Protein AF-J9F7P8-F1 (afdb_monomer_lite)

InterPro domains:
  IPR014807 Cytochrome c oxidase assembly factor 1 [PF08695] (29-75)

Structure (mmCIF, N/CA/C/O backbone):
data_AF-J9F7P8-F1
#
_entry.id   AF-J9F7P8-F1
#
loop_
_atom_site.group_PDB
_atom_site.id
_atom_site.type_symbol
_atom_site.label_atom_id
_atom_site.label_alt_id
_atom_site.label_comp_id
_atom_site.label_asym_id
_atom_site.label_entity_id
_atom_site.label_seq_id
_atom_site.pdbx_PDB_ins_code
_atom_site.Cartn_x
_atom_site.Cartn_y
_atom_site.Cartn_z
_atom_site.occupancy
_atom_site.B_iso_or_equiv
_atom_site.auth_seq_id
_atom_site.auth_comp_id
_atom_site.auth_asym_id
_atom_site.auth_atom_id
_atom_site.pdbx_PDB_model_num
ATOM 1 N N . MET A 1 1 ? 9.421 9.216 -9.821 1.00 53.19 1 MET A N 1
ATOM 2 C CA . MET A 1 1 ? 9.184 8.943 -11.260 1.00 53.19 1 MET A CA 1
ATOM 3 C C . MET A 1 1 ? 10.430 8.443 -11.980 1.00 53.19 1 MET A C 1
ATOM 5 O O . MET A 1 1 ? 10.270 7.676 -12.916 1.00 53.19 1 MET A O 1
ATOM 9 N N . GLU A 1 2 ? 11.646 8.818 -11.564 1.00 70.12 2 GLU A N 1
ATOM 10 C CA . GLU A 1 2 ? 12.873 8.320 -12.214 1.00 70.12 2 GLU A CA 1
ATOM 11 C C . GLU A 1 2 ? 13.154 6.828 -11.963 1.00 70.12 2 GLU A C 1
ATOM 13 O O . GLU A 1 2 ? 13.722 6.188 -12.847 1.00 70.12 2 GLU A O 1
ATOM 18 N N . PHE A 1 3 ? 12.699 6.290 -10.822 1.00 75.81 3 PHE A N 1
ATOM 19 C CA . PHE A 1 3 ? 12.881 4.887 -10.421 1.00 75.81 3 PHE A CA 1
ATOM 20 C C . PHE A 1 3 ? 12.034 3.905 -11.244 1.00 75.81 3 PHE A C 1
ATOM 22 O O . PHE A 1 3 ? 12.586 3.063 -11.930 1.00 75.81 3 PHE A O 1
ATOM 29 N N . LEU A 1 4 ? 10.705 4.064 -11.255 1.00 81.12 4 LEU A N 1
ATOM 30 C CA . LEU A 1 4 ? 9.805 3.148 -11.973 1.00 81.12 4 LEU A CA 1
ATOM 31 C C . LEU A 1 4 ? 9.838 3.329 -13.502 1.00 81.12 4 LEU A C 1
ATOM 33 O O . LEU A 1 4 ? 9.643 2.376 -14.246 1.00 81.12 4 LEU A O 1
ATOM 37 N N . GLY A 1 5 ? 10.075 4.548 -14.002 1.00 83.81 5 GLY A N 1
ATOM 38 C CA . GLY A 1 5 ? 9.866 4.872 -15.420 1.00 83.81 5 GLY A CA 1
ATOM 39 C C . GLY A 1 5 ? 8.381 5.012 -15.792 1.00 83.81 5 GLY A C 1
ATOM 40 O O . GLY A 1 5 ? 7.489 4.668 -15.020 1.00 83.81 5 GLY A O 1
ATOM 41 N N . LEU A 1 6 ? 8.104 5.578 -16.968 1.00 82.94 6 LEU A N 1
ATOM 42 C CA . LEU A 1 6 ? 6.750 5.737 -17.514 1.00 82.94 6 LEU A CA 1
ATOM 43 C C . LEU A 1 6 ? 6.614 4.885 -18.786 1.00 82.94 6 LEU A C 1
ATOM 45 O O . LEU A 1 6 ? 7.601 4.752 -19.499 1.00 82.94 6 LEU A O 1
ATOM 49 N N . PRO A 1 7 ? 5.414 4.389 -19.134 1.00 85.44 7 PRO A N 1
ATOM 50 C CA . PRO A 1 7 ? 4.148 4.548 -18.420 1.00 85.44 7 PRO A CA 1
ATOM 51 C C . PRO A 1 7 ? 4.063 3.664 -17.170 1.00 85.44 7 PRO A C 1
ATOM 53 O O . PRO A 1 7 ? 4.686 2.611 -17.105 1.00 85.44 7 PRO A O 1
ATOM 56 N N . LEU A 1 8 ? 3.256 4.090 -16.196 1.00 85.81 8 LEU A N 1
ATOM 57 C CA . LEU A 1 8 ? 2.941 3.274 -15.024 1.00 85.81 8 LEU A CA 1
ATOM 58 C C . LEU A 1 8 ? 1.717 2.409 -15.306 1.00 85.81 8 LEU A C 1
ATOM 60 O O . LEU A 1 8 ? 0.699 2.898 -15.798 1.00 85.81 8 LEU A O 1
ATOM 64 N N . THR A 1 9 ? 1.813 1.142 -14.935 1.00 88.81 9 THR A N 1
ATOM 65 C CA . THR A 1 9 ? 0.726 0.169 -14.956 1.00 88.81 9 THR A CA 1
ATOM 66 C C . THR A 1 9 ? 0.438 -0.274 -13.530 1.00 88.81 9 THR A C 1
ATOM 68 O O . THR A 1 9 ? 1.357 -0.548 -12.761 1.00 88.81 9 THR A O 1
ATOM 71 N N . VAL A 1 10 ? -0.844 -0.343 -13.181 1.00 90.31 10 VAL A N 1
ATOM 72 C CA . VAL A 1 10 ? -1.312 -0.836 -11.883 1.00 90.31 10 VAL A CA 1
ATOM 73 C C . VAL A 1 10 ? -1.849 -2.248 -12.078 1.00 90.31 10 VAL A C 1
ATOM 75 O O . VAL A 1 10 ? -2.661 -2.480 -12.975 1.00 90.31 10 VAL A O 1
ATOM 78 N N . GLY A 1 11 ? -1.354 -3.186 -11.276 1.00 85.44 11 GLY A N 1
ATOM 79 C CA . GLY A 1 11 ? -1.791 -4.577 -11.288 1.00 85.44 11 GLY A CA 1
ATOM 80 C C . GLY A 1 11 ? -3.099 -4.795 -10.531 1.00 85.44 11 GLY A C 1
ATOM 81 O O . GLY A 1 11 ? -3.676 -3.879 -9.943 1.00 85.44 11 GLY A O 1
ATOM 82 N N . GLU A 1 12 ? -3.571 -6.038 -10.547 1.00 85.12 12 GLU A N 1
ATOM 83 C CA . GLU A 1 12 ? -4.769 -6.427 -9.808 1.00 85.12 12 GLU A CA 1
ATOM 84 C C . GLU A 1 12 ? -4.503 -6.414 -8.298 1.00 85.12 12 GLU A C 1
ATOM 86 O O . GLU A 1 12 ? -3.477 -6.898 -7.819 1.00 85.12 12 GLU A O 1
ATOM 91 N N . VAL A 1 13 ? -5.441 -5.838 -7.550 1.00 85.25 13 VAL A N 1
ATOM 92 C CA . VAL A 1 13 ? -5.372 -5.745 -6.093 1.00 85.25 13 VAL A CA 1
ATOM 93 C C . VAL A 1 13 ? -6.132 -6.921 -5.496 1.00 85.25 13 VAL A C 1
ATOM 95 O O . VAL A 1 13 ? -7.330 -7.075 -5.741 1.00 85.25 13 VAL A O 1
ATOM 98 N N . ASP A 1 14 ? -5.462 -7.728 -4.675 1.00 79.75 14 ASP A N 1
ATOM 99 C CA . ASP A 1 14 ? -6.125 -8.806 -3.944 1.00 79.75 14 ASP A CA 1
ATOM 100 C C . ASP A 1 14 ? -6.900 -8.232 -2.756 1.00 79.75 14 ASP A C 1
ATOM 102 O O . ASP A 1 14 ? -6.365 -8.072 -1.664 1.00 79.75 14 ASP A O 1
ATOM 106 N N . LEU A 1 15 ? -8.181 -7.924 -2.965 1.00 79.12 15 LEU A N 1
ATOM 107 C CA . LEU A 1 15 ? -9.083 -7.443 -1.913 1.00 79.12 15 LEU A CA 1
ATOM 108 C C . LEU A 1 15 ? -9.512 -8.548 -0.933 1.00 79.12 15 LEU A C 1
ATOM 110 O O . LEU A 1 15 ? -10.090 -8.253 0.116 1.00 79.12 15 LEU A O 1
ATOM 114 N N . VAL A 1 16 ? -9.251 -9.816 -1.257 1.00 78.38 16 VAL A N 1
ATOM 115 C CA . VAL A 1 16 ? -9.664 -10.974 -0.457 1.00 78.38 16 VAL A CA 1
ATOM 116 C C . VAL A 1 16 ? -8.607 -11.331 0.595 1.00 78.38 16 VAL A C 1
ATOM 118 O O . VAL A 1 16 ? -8.920 -12.085 1.520 1.00 78.38 16 VAL A O 1
ATOM 121 N N . ASP A 1 17 ? -7.405 -10.741 0.537 1.00 73.56 17 ASP A N 1
ATOM 122 C CA . ASP A 1 17 ? -6.365 -10.887 1.562 1.00 73.56 17 ASP A CA 1
ATOM 123 C C . ASP A 1 17 ? -6.805 -10.291 2.913 1.00 73.56 17 ASP A C 1
ATOM 125 O O . ASP A 1 17 ? -6.515 -9.153 3.280 1.00 73.56 17 ASP A O 1
ATOM 129 N N . ARG A 1 18 ? -7.496 -11.111 3.707 1.00 69.81 18 ARG A N 1
ATOM 130 C CA . ARG A 1 18 ? -7.934 -10.772 5.067 1.00 69.81 18 ARG A CA 1
ATOM 131 C C . ARG A 1 18 ? -6.799 -10.736 6.084 1.00 69.81 18 ARG A C 1
ATOM 133 O O . ARG A 1 18 ? -7.049 -10.350 7.217 1.00 69.81 18 ARG A O 1
ATOM 140 N N . LYS A 1 19 ? -5.588 -11.175 5.729 1.00 72.19 19 LYS A N 1
ATOM 141 C CA . LYS A 1 19 ? -4.436 -11.137 6.634 1.00 72.19 19 LYS A CA 1
ATOM 142 C C . LYS A 1 19 ? -3.798 -9.748 6.643 1.00 72.19 19 LYS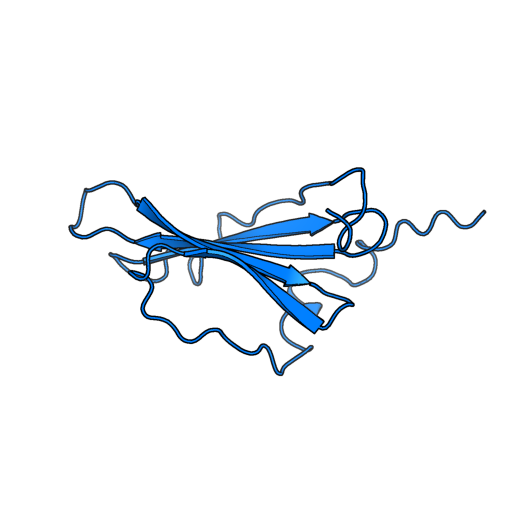 A C 1
ATOM 144 O O . LYS A 1 19 ? -3.267 -9.348 7.675 1.00 72.19 19 LYS A O 1
ATOM 149 N N . ARG A 1 20 ? -3.838 -9.038 5.510 1.00 70.88 20 ARG A N 1
ATOM 150 C CA . ARG A 1 20 ? -3.202 -7.720 5.344 1.00 70.88 20 ARG A CA 1
ATOM 151 C C . ARG A 1 20 ? -4.202 -6.579 5.153 1.00 70.88 20 ARG A C 1
ATOM 153 O O . ARG A 1 20 ? -4.112 -5.584 5.866 1.00 70.88 20 ARG A O 1
ATOM 160 N N . ASN A 1 21 ? -5.226 -6.746 4.311 1.00 75.94 21 ASN A N 1
ATOM 161 C CA . ASN A 1 21 ? -6.188 -5.667 4.028 1.00 75.94 21 ASN A CA 1
ATOM 162 C C . ASN A 1 21 ? -6.998 -5.246 5.257 1.00 75.94 21 ASN A C 1
ATOM 164 O O . ASN A 1 21 ? -7.452 -4.109 5.345 1.00 75.94 21 ASN A O 1
ATOM 168 N N . TYR A 1 22 ? -7.178 -6.150 6.217 1.00 74.94 22 TYR A N 1
ATOM 169 C CA . TYR A 1 22 ? -7.798 -5.860 7.503 1.00 74.94 22 TYR A CA 1
ATOM 170 C C . TYR A 1 22 ? -6.973 -6.530 8.598 1.00 74.94 22 TYR A C 1
ATOM 172 O O . TYR A 1 22 ? -7.286 -7.638 9.029 1.00 74.94 22 TYR A O 1
ATOM 180 N N . ILE A 1 23 ? -5.868 -5.881 8.977 1.00 77.19 23 ILE A N 1
ATOM 181 C CA . ILE A 1 23 ? -4.934 -6.408 9.981 1.00 77.19 23 ILE A CA 1
ATOM 182 C C . ILE A 1 23 ? -5.659 -6.558 11.318 1.00 77.19 23 ILE A C 1
ATOM 184 O O . ILE A 1 23 ? -5.590 -7.608 11.956 1.00 77.19 23 ILE A O 1
ATOM 188 N N . ASP A 1 24 ? -6.370 -5.509 11.730 1.00 78.19 24 ASP A N 1
ATOM 189 C CA . ASP A 1 24 ? -7.178 -5.502 12.939 1.00 78.19 24 ASP A CA 1
ATOM 190 C C . ASP A 1 24 ? -8.341 -4.503 12.824 1.00 78.19 24 ASP A C 1
ATOM 192 O O . ASP A 1 24 ? -8.620 -3.925 11.771 1.00 78.19 24 ASP A O 1
ATOM 196 N N . GLU A 1 25 ? -9.056 -4.305 13.929 1.00 81.88 25 GLU A N 1
ATOM 197 C CA . GLU A 1 25 ? -10.192 -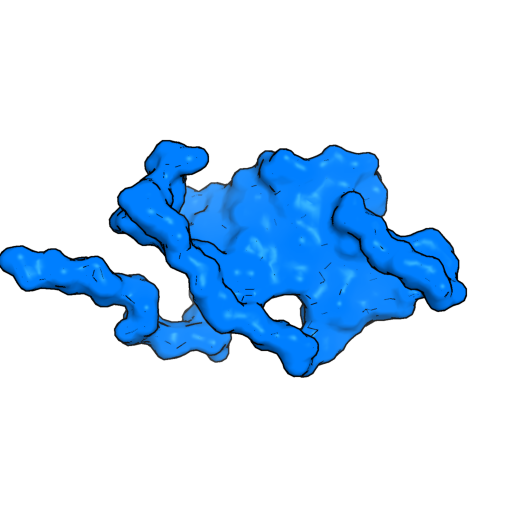3.396 13.972 1.00 81.88 25 GLU A CA 1
ATOM 198 C C . GLU A 1 25 ? -9.834 -1.917 13.778 1.00 81.88 25 GLU A C 1
ATOM 200 O O . GLU A 1 25 ? -10.742 -1.121 13.576 1.00 81.88 25 GLU A O 1
ATOM 205 N N . ARG A 1 26 ? -8.562 -1.522 13.823 1.00 86.62 26 ARG A N 1
ATOM 206 C CA . ARG A 1 26 ? -8.094 -0.135 13.689 1.00 86.62 26 ARG A CA 1
ATOM 207 C C . ARG A 1 26 ? -7.091 0.071 12.567 1.00 86.62 26 ARG A C 1
ATOM 209 O O . ARG A 1 26 ? -6.878 1.220 12.208 1.00 86.62 26 ARG A O 1
ATOM 216 N N . LYS A 1 27 ? -6.503 -0.985 12.009 1.00 88.88 27 LYS A N 1
ATOM 217 C CA . LYS A 1 27 ? -5.409 -0.942 11.038 1.00 88.88 27 LYS A CA 1
ATOM 218 C C . LYS A 1 27 ? -5.733 -1.747 9.784 1.00 88.88 27 LYS A C 1
ATOM 220 O O . LYS A 1 27 ? -6.211 -2.880 9.838 1.00 88.88 27 LYS A O 1
ATOM 225 N N . SER A 1 28 ? -5.405 -1.162 8.642 1.00 90.00 28 SER A N 1
ATOM 226 C CA . SER A 1 28 ? -5.555 -1.751 7.315 1.00 90.00 28 SER A CA 1
ATOM 227 C C . SER A 1 28 ? -4.279 -1.518 6.510 1.00 90.00 28 SER A C 1
ATOM 229 O O . SER A 1 28 ? -3.703 -0.431 6.565 1.00 90.00 28 SER A O 1
ATOM 231 N N . GLU A 1 29 ? -3.832 -2.532 5.771 1.00 91.50 29 GLU A N 1
ATOM 232 C CA . GLU A 1 29 ? -2.726 -2.426 4.820 1.00 91.50 29 GLU A CA 1
ATOM 233 C C . GLU A 1 29 ? -3.165 -2.966 3.459 1.00 91.50 29 GLU A C 1
ATOM 235 O O . GLU A 1 29 ? -3.400 -4.161 3.301 1.00 91.50 29 GLU A O 1
ATOM 240 N N . LEU A 1 30 ? -3.248 -2.086 2.464 1.00 91.44 30 LEU A N 1
ATOM 241 C CA . LEU A 1 30 ? -3.566 -2.438 1.088 1.00 91.44 30 LEU A CA 1
ATOM 242 C C . LEU A 1 30 ? -2.287 -2.469 0.250 1.00 91.44 30 LEU A C 1
ATOM 244 O O . LEU A 1 30 ? -1.547 -1.487 0.198 1.00 91.44 30 LEU A O 1
ATOM 248 N N . ARG A 1 31 ? -2.046 -3.582 -0.443 1.00 89.50 31 ARG A N 1
ATOM 249 C CA . ARG A 1 31 ? -0.886 -3.763 -1.326 1.00 89.50 31 ARG A CA 1
ATOM 250 C C . ARG A 1 31 ? -1.324 -3.671 -2.781 1.00 89.50 31 ARG A C 1
ATOM 252 O O . ARG A 1 31 ? -2.153 -4.455 -3.231 1.00 89.50 31 ARG A O 1
ATOM 259 N N . ILE A 1 32 ? -0.762 -2.715 -3.509 1.00 91.06 32 ILE A N 1
ATOM 260 C CA . ILE A 1 32 ? -1.116 -2.416 -4.895 1.00 91.06 32 ILE A CA 1
ATOM 261 C C . ILE A 1 32 ? 0.115 -2.677 -5.766 1.00 91.06 32 ILE A C 1
ATOM 263 O O . ILE A 1 32 ? 1.086 -1.923 -5.669 1.00 91.06 32 ILE A O 1
ATOM 267 N N . PRO A 1 33 ? 0.106 -3.716 -6.618 1.00 90.81 33 PRO A N 1
ATOM 268 C CA . PRO A 1 33 ? 1.198 -3.941 -7.552 1.00 90.81 33 PRO A CA 1
ATOM 269 C C . PRO A 1 33 ? 1.303 -2.782 -8.541 1.00 90.81 33 PRO A C 1
ATOM 271 O O . PRO A 1 33 ? 0.303 -2.364 -9.132 1.00 90.81 33 PRO A O 1
ATOM 274 N N . ILE A 1 34 ? 2.511 -2.267 -8.734 1.00 89.94 34 ILE A N 1
ATOM 275 C CA . ILE A 1 34 ? 2.800 -1.196 -9.683 1.00 89.94 34 ILE A CA 1
ATOM 276 C C . ILE A 1 34 ? 4.027 -1.564 -10.507 1.00 89.94 34 ILE A C 1
ATOM 278 O O . ILE A 1 34 ? 4.980 -2.149 -10.007 1.00 89.94 34 ILE A O 1
ATOM 282 N N . CYS A 1 35 ? 3.998 -1.238 -11.792 1.00 89.50 35 CYS A N 1
ATOM 283 C CA . CYS A 1 35 ? 5.085 -1.525 -12.714 1.00 89.50 35 CYS A CA 1
ATOM 284 C C . CYS A 1 35 ? 5.278 -0.343 -13.660 1.00 89.50 35 CYS A C 1
ATOM 286 O O . CYS A 1 35 ? 4.300 0.180 -14.201 1.00 89.50 35 CYS A O 1
ATOM 288 N N . GLY A 1 36 ? 6.518 0.091 -13.847 1.00 88.31 36 GLY A N 1
ATOM 289 C CA . GLY A 1 36 ? 6.907 0.999 -14.918 1.00 88.31 36 GLY A CA 1
ATOM 290 C C . GLY A 1 36 ? 7.928 0.346 -15.850 1.00 88.31 36 GLY A C 1
ATOM 291 O O . GLY A 1 36 ? 8.246 -0.831 -15.729 1.00 88.31 36 GLY A O 1
ATOM 292 N N . GLU A 1 37 ? 8.432 1.106 -16.820 1.00 88.69 37 GLU A N 1
ATOM 293 C CA . GLU A 1 37 ? 9.398 0.598 -17.808 1.00 88.69 37 GLU A CA 1
ATOM 294 C C . GLU A 1 37 ? 10.736 0.151 -17.188 1.00 88.69 37 GLU A C 1
ATOM 296 O O . GLU A 1 37 ? 11.411 -0.713 -17.744 1.00 88.69 37 GLU A O 1
ATOM 301 N N . ARG A 1 38 ? 11.142 0.767 -16.072 1.00 86.06 38 ARG A N 1
ATOM 302 C CA . ARG A 1 38 ? 12.470 0.585 -15.468 1.00 86.06 38 ARG A CA 1
ATOM 303 C C . ARG A 1 38 ? 12.467 -0.329 -14.255 1.00 86.06 38 ARG A C 1
ATOM 305 O O . ARG A 1 38 ? 13.454 -1.016 -14.051 1.00 86.06 38 ARG A O 1
ATOM 312 N N . ASP A 1 39 ? 11.407 -0.290 -13.455 1.00 87.44 39 ASP A N 1
ATOM 313 C CA . ASP A 1 39 ? 11.278 -1.101 -12.245 1.00 87.44 39 ASP A CA 1
ATOM 314 C C . ASP A 1 39 ? 9.792 -1.306 -11.918 1.00 87.44 39 ASP A C 1
ATOM 316 O O . ASP A 1 39 ? 8.909 -0.592 -12.416 1.00 87.44 39 ASP A O 1
ATOM 320 N N . GLY A 1 40 ? 9.518 -2.274 -11.058 1.00 88.75 40 GLY A N 1
ATOM 321 C CA . GLY A 1 40 ? 8.210 -2.549 -10.494 1.00 88.75 40 GLY A CA 1
ATOM 322 C C . GLY A 1 40 ? 8.279 -2.725 -8.986 1.00 88.75 40 GLY A C 1
ATOM 323 O O . GLY A 1 40 ? 9.294 -2.463 -8.345 1.00 88.75 40 GLY A O 1
ATOM 324 N N . GLY A 1 41 ? 7.151 -3.114 -8.414 1.00 91.31 41 GLY A N 1
ATOM 325 C CA . GLY A 1 41 ? 7.070 -3.495 -7.018 1.00 91.31 41 GLY A CA 1
ATOM 326 C C . GLY A 1 41 ? 5.684 -3.271 -6.446 1.00 91.31 41 GLY A C 1
ATOM 327 O O . GLY A 1 41 ? 4.668 -3.384 -7.142 1.00 91.31 41 GLY A O 1
ATOM 328 N N . ILE A 1 42 ? 5.630 -2.965 -5.154 1.00 91.25 42 ILE A N 1
ATOM 329 C CA . ILE A 1 42 ? 4.383 -2.882 -4.399 1.00 91.25 42 ILE A CA 1
ATOM 330 C C . ILE A 1 42 ? 4.250 -1.507 -3.758 1.00 91.25 42 ILE A C 1
ATOM 332 O O . ILE A 1 42 ? 5.047 -1.107 -2.914 1.00 91.25 42 ILE A O 1
ATOM 336 N N . MET A 1 43 ? 3.173 -0.805 -4.100 1.00 92.69 43 MET A N 1
ATOM 337 C CA . MET A 1 43 ? 2.731 0.348 -3.332 1.00 92.69 43 MET A CA 1
ATOM 338 C C . MET A 1 43 ? 1.903 -0.136 -2.141 1.00 92.69 43 MET A C 1
ATOM 340 O O . MET A 1 43 ? 0.831 -0.720 -2.306 1.00 92.69 43 MET A O 1
ATOM 344 N N . VAL A 1 44 ? 2.406 0.107 -0.939 1.00 92.31 44 VAL A N 1
ATOM 345 C CA . VAL A 1 44 ? 1.761 -0.247 0.320 1.00 92.31 44 VAL A CA 1
ATOM 346 C C . VAL A 1 44 ? 1.055 0.982 0.874 1.00 92.31 44 VAL A C 1
ATOM 348 O O . VAL A 1 44 ? 1.686 1.988 1.196 1.00 92.31 44 VAL A O 1
ATOM 351 N N . VAL A 1 45 ? -0.268 0.906 0.987 1.00 92.88 45 VAL A N 1
ATOM 352 C CA . VAL A 1 45 ? -1.114 1.953 1.566 1.00 92.88 45 VAL A CA 1
ATOM 353 C C . VAL A 1 45 ? -1.583 1.485 2.932 1.00 92.88 45 VAL A C 1
ATOM 355 O O . VAL A 1 45 ? -2.336 0.520 3.042 1.00 92.88 45 VAL A O 1
ATOM 358 N N . ARG A 1 46 ? -1.146 2.178 3.979 1.00 93.12 46 ARG A N 1
ATOM 359 C CA . ARG A 1 46 ? -1.475 1.864 5.368 1.00 93.12 46 ARG A CA 1
ATOM 360 C C . ARG A 1 46 ? -2.443 2.900 5.903 1.00 93.12 46 ARG A C 1
ATOM 362 O O . ARG A 1 46 ? -2.215 4.102 5.754 1.00 93.12 46 ARG A O 1
ATOM 369 N N . ALA A 1 47 ? -3.524 2.441 6.513 1.00 92.69 47 ALA A N 1
ATOM 370 C CA . ALA A 1 47 ? -4.581 3.296 7.022 1.00 92.69 47 ALA A CA 1
ATOM 371 C C . ALA A 1 47 ? -4.972 2.897 8.444 1.00 92.69 47 ALA A C 1
ATOM 373 O O . ALA A 1 47 ? -5.016 1.711 8.779 1.00 92.69 47 ALA A O 1
ATOM 374 N N . GLU A 1 48 ? -5.281 3.894 9.267 1.00 92.38 48 GLU A N 1
ATOM 375 C CA . GLU A 1 48 ? -5.726 3.704 10.645 1.00 92.38 48 GLU A CA 1
ATOM 376 C C . GLU A 1 48 ? -7.081 4.367 10.884 1.00 92.38 48 GLU A C 1
ATOM 378 O O . GLU A 1 48 ? -7.469 5.300 10.184 1.00 92.38 48 GLU A O 1
ATOM 383 N N . ARG A 1 49 ? -7.804 3.902 11.898 1.00 90.94 49 ARG A N 1
ATOM 384 C CA . ARG A 1 49 ? -8.967 4.598 12.448 1.00 90.94 49 ARG A CA 1
ATOM 385 C C . ARG A 1 49 ? -8.916 4.596 13.966 1.00 90.94 49 ARG A C 1
ATOM 387 O O . ARG A 1 49 ? -8.530 3.608 14.589 1.00 90.94 49 ARG A O 1
ATOM 394 N N . ASP A 1 50 ? -9.371 5.689 14.558 1.00 85.19 50 ASP A N 1
ATOM 395 C CA . ASP A 1 50 ? -9.318 5.866 16.011 1.00 85.19 50 ASP A CA 1
ATOM 396 C C . ASP A 1 50 ? -10.401 5.048 16.736 1.00 85.19 50 ASP A C 1
ATOM 398 O O . ASP A 1 50 ? -10.185 4.546 17.843 1.00 85.19 50 ASP A O 1
ATOM 402 N N . GLU A 1 51 ? -11.563 4.878 16.097 1.00 85.50 51 GLU A N 1
ATOM 403 C CA . GLU A 1 51 ? -12.746 4.245 16.681 1.00 85.50 51 GLU A CA 1
ATOM 404 C C . GLU A 1 51 ? -13.432 3.275 15.712 1.00 85.50 51 GLU A C 1
ATOM 406 O O . GLU A 1 51 ? -13.494 3.487 14.496 1.00 85.50 51 GLU A O 1
ATOM 411 N N . ASN A 1 52 ? -14.031 2.223 16.273 1.00 79.12 52 ASN A N 1
ATOM 412 C CA . ASN A 1 52 ? -14.836 1.280 15.507 1.00 79.12 52 ASN A CA 1
ATOM 413 C C . ASN A 1 52 ? -16.063 1.973 14.904 1.00 79.12 52 ASN A C 1
ATOM 415 O O . ASN A 1 52 ? -16.844 2.610 15.605 1.00 79.12 52 ASN A O 1
ATOM 419 N N . GLY A 1 53 ? -16.245 1.806 13.592 1.00 79.00 53 GLY A N 1
ATOM 420 C CA . GLY A 1 53 ? -17.345 2.418 12.841 1.00 79.00 53 GLY A CA 1
ATOM 421 C C . GLY A 1 53 ? -17.020 3.788 12.242 1.00 79.00 53 GLY A C 1
ATOM 422 O O . GLY A 1 53 ? -17.871 4.346 11.555 1.00 79.00 53 GLY A O 1
ATOM 423 N N . LYS A 1 54 ? -15.809 4.314 12.461 1.00 87.31 54 LYS A N 1
ATOM 424 C CA . LYS A 1 54 ? -15.261 5.428 11.679 1.00 87.31 54 LYS A CA 1
ATOM 425 C C . LYS A 1 54 ? -14.574 4.918 10.415 1.00 87.31 54 LYS A C 1
ATOM 427 O O . LYS A 1 54 ? -14.187 3.744 10.335 1.00 87.31 54 LYS A O 1
ATOM 432 N N . ASP A 1 55 ? -14.440 5.822 9.452 1.00 89.31 55 ASP A N 1
ATOM 433 C CA . ASP A 1 55 ? -13.691 5.579 8.226 1.00 89.31 55 ASP A CA 1
ATOM 434 C C . ASP A 1 55 ? -12.195 5.472 8.532 1.00 89.31 55 ASP A C 1
ATOM 436 O O . ASP A 1 55 ? -11.692 6.065 9.488 1.00 89.31 55 ASP A O 1
ATOM 440 N N . PHE A 1 56 ? -11.493 4.684 7.722 1.00 90.50 56 PHE A N 1
ATOM 441 C CA . PHE A 1 56 ? -10.039 4.615 7.762 1.00 90.50 56 PHE A CA 1
ATOM 442 C C . PHE A 1 56 ? -9.438 5.873 7.136 1.00 90.50 56 PHE A C 1
ATOM 444 O O . PHE A 1 56 ? -9.830 6.283 6.044 1.00 90.50 56 PHE A O 1
ATOM 451 N N . GLU A 1 57 ? -8.448 6.447 7.807 1.00 92.38 57 GLU A N 1
ATOM 452 C CA . GLU A 1 57 ? -7.628 7.537 7.298 1.00 92.38 57 GLU A CA 1
ATOM 453 C C . GLU A 1 57 ? -6.262 6.996 6.887 1.00 92.38 57 GLU A C 1
ATOM 455 O O . GLU A 1 57 ? -5.629 6.238 7.625 1.00 92.38 57 GLU A O 1
ATOM 460 N N . THR A 1 58 ? -5.774 7.405 5.717 1.00 93.75 58 THR A N 1
ATOM 461 C CA . THR A 1 58 ? -4.424 7.048 5.278 1.00 93.75 58 THR A CA 1
ATOM 462 C C . THR A 1 58 ? -3.395 7.568 6.279 1.00 93.75 58 THR A C 1
ATOM 464 O O . THR A 1 58 ? -3.324 8.766 6.552 1.00 93.75 58 THR A O 1
ATOM 467 N N . ALA A 1 59 ? -2.580 6.658 6.804 1.00 93.38 59 ALA A N 1
ATOM 468 C CA . ALA A 1 59 ? -1.510 6.948 7.744 1.00 93.38 59 ALA A CA 1
ATOM 469 C C . ALA A 1 59 ? -0.144 6.997 7.054 1.00 93.38 59 ALA A C 1
ATOM 471 O O . ALA A 1 59 ? 0.650 7.897 7.320 1.00 93.38 59 ALA A O 1
ATOM 472 N N . GLN A 1 60 ? 0.106 6.069 6.128 1.00 93.88 60 GLN A N 1
ATOM 473 C CA . GLN A 1 60 ? 1.388 5.960 5.442 1.00 93.88 60 GLN A CA 1
ATOM 474 C C . GLN A 1 60 ? 1.216 5.390 4.030 1.00 93.88 60 GLN A C 1
ATOM 476 O O . GLN A 1 60 ? 0.363 4.535 3.797 1.00 93.88 60 GLN A O 1
ATOM 481 N N . ILE A 1 61 ? 2.032 5.858 3.087 1.00 93.12 61 ILE A N 1
ATOM 482 C CA . ILE A 1 61 ? 2.170 5.278 1.750 1.00 93.12 61 ILE A CA 1
ATOM 483 C C . ILE A 1 61 ? 3.654 5.038 1.493 1.00 93.12 61 ILE A C 1
ATOM 485 O O . ILE A 1 61 ? 4.458 5.971 1.548 1.00 93.12 61 ILE A O 1
ATOM 489 N N . GLU A 1 62 ? 3.995 3.799 1.175 1.00 92.75 62 GLU A N 1
ATOM 490 C CA . GLU A 1 62 ? 5.349 3.346 0.871 1.00 92.75 62 GLU A CA 1
ATOM 491 C C . GLU A 1 62 ? 5.363 2.647 -0.489 1.00 92.75 62 GLU A C 1
ATOM 493 O O . GLU A 1 62 ? 4.376 2.037 -0.898 1.00 92.75 62 GLU A O 1
ATOM 498 N N . LEU A 1 63 ? 6.474 2.755 -1.204 1.00 90.88 63 LEU A N 1
ATOM 499 C CA . LEU A 1 63 ? 6.739 2.027 -2.433 1.00 90.88 63 LEU A CA 1
ATOM 500 C C . LEU A 1 63 ? 7.928 1.099 -2.197 1.00 90.88 63 LEU A C 1
ATOM 502 O O . LEU A 1 63 ? 9.050 1.577 -2.048 1.00 90.88 63 LEU A O 1
ATOM 506 N N . GLU A 1 64 ? 7.657 -0.202 -2.163 1.00 91.19 64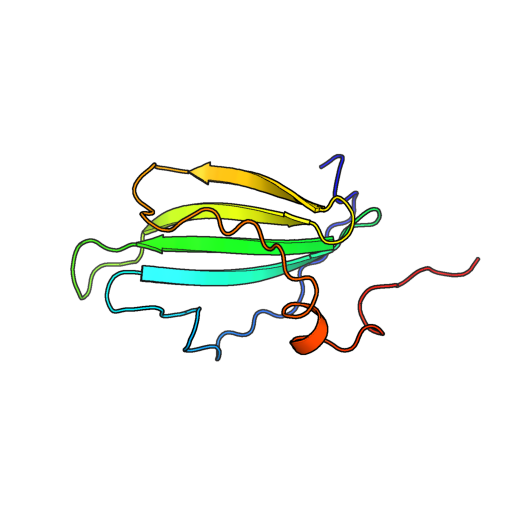 GLU A N 1
ATOM 507 C CA . GLU A 1 64 ? 8.651 -1.277 -2.151 1.00 91.19 64 GLU A CA 1
ATOM 508 C C . GLU A 1 64 ? 9.074 -1.526 -3.607 1.00 91.19 64 GLU A C 1
ATOM 510 O O . GLU A 1 64 ? 8.218 -1.889 -4.416 1.00 91.19 64 GLU A O 1
ATOM 515 N N . LEU A 1 65 ? 10.342 -1.285 -3.961 1.00 87.69 65 LEU A N 1
ATOM 516 C CA . LEU A 1 65 ? 10.876 -1.524 -5.311 1.00 87.69 65 LEU A CA 1
ATOM 517 C C . LEU A 1 65 ? 11.509 -2.917 -5.420 1.00 87.69 65 LEU A C 1
ATOM 519 O O . LEU A 1 65 ? 12.242 -3.336 -4.523 1.00 87.69 65 LEU A O 1
ATOM 523 N N . ASP A 1 66 ? 11.263 -3.612 -6.531 1.00 85.12 66 ASP A N 1
ATOM 524 C CA . ASP A 1 66 ? 11.732 -4.984 -6.736 1.00 85.12 66 ASP A CA 1
ATOM 525 C C . ASP A 1 66 ? 13.238 -5.048 -7.051 1.00 85.12 66 ASP A C 1
ATOM 527 O O . ASP A 1 66 ? 13.947 -5.881 -6.478 1.00 85.12 66 ASP A O 1
ATOM 531 N N . GLU A 1 67 ? 13.743 -4.194 -7.952 1.00 79.12 67 GLU A N 1
ATOM 532 C CA . GLU A 1 67 ? 15.149 -4.241 -8.385 1.00 79.12 67 GLU A CA 1
ATOM 533 C C . GLU A 1 67 ? 16.068 -3.328 -7.577 1.00 79.12 67 GLU A C 1
ATOM 535 O O . GLU A 1 67 ? 17.193 -3.718 -7.249 1.00 79.12 67 GLU A O 1
ATOM 540 N N . ALA A 1 68 ? 15.612 -2.119 -7.239 1.00 75.44 68 ALA A N 1
ATOM 541 C CA . ALA A 1 68 ? 16.430 -1.175 -6.479 1.00 75.44 68 ALA A CA 1
ATOM 542 C C . ALA A 1 68 ? 16.728 -1.664 -5.048 1.00 75.44 68 ALA A C 1
ATOM 544 O O . ALA A 1 68 ? 17.722 -1.246 -4.459 1.00 75.44 68 ALA A O 1
ATOM 545 N N . GLY A 1 69 ? 15.878 -2.538 -4.489 1.00 72.62 69 GLY A N 1
ATOM 546 C CA . GLY A 1 69 ? 15.976 -2.995 -3.098 1.00 72.62 69 GLY A CA 1
ATOM 547 C C . GLY A 1 69 ? 15.738 -1.886 -2.064 1.00 72.62 69 GLY A C 1
ATOM 548 O O . GLY A 1 69 ? 15.976 -2.093 -0.876 1.00 72.62 69 GLY A O 1
ATOM 549 N N . ASP A 1 70 ? 15.277 -0.721 -2.520 1.00 77.88 70 ASP A N 1
ATOM 550 C CA . ASP A 1 70 ? 14.988 0.454 -1.713 1.00 77.88 70 ASP A CA 1
ATOM 551 C C . ASP A 1 70 ? 13.479 0.592 -1.495 1.00 77.88 70 ASP A C 1
ATOM 553 O O . ASP A 1 70 ? 12.672 0.377 -2.405 1.00 77.88 70 ASP A O 1
ATOM 557 N N . ASN A 1 71 ? 13.104 1.058 -0.305 1.00 84.62 71 ASN A N 1
ATOM 558 C CA . ASN A 1 71 ? 11.741 1.482 -0.021 1.00 84.62 71 ASN A CA 1
ATOM 559 C C . ASN A 1 71 ? 11.651 3.007 -0.009 1.00 84.62 71 ASN A C 1
ATOM 561 O O . ASN A 1 71 ? 12.416 3.692 0.675 1.00 84.62 71 ASN A O 1
ATOM 565 N N . ILE A 1 72 ? 10.671 3.549 -0.727 1.00 88.00 72 ILE A N 1
ATOM 566 C CA . ILE A 1 72 ? 10.435 4.989 -0.804 1.00 88.00 72 ILE A CA 1
ATOM 567 C C . ILE A 1 72 ? 9.166 5.328 -0.027 1.00 88.00 72 ILE A C 1
ATOM 569 O O . ILE A 1 72 ? 8.068 4.928 -0.407 1.00 88.00 72 ILE A O 1
ATOM 573 N N . VAL A 1 73 ? 9.296 6.136 1.025 1.00 90.50 73 VAL A N 1
ATOM 574 C CA . VAL A 1 73 ? 8.138 6.704 1.726 1.00 90.50 73 VAL A CA 1
ATOM 575 C C . VAL A 1 73 ? 7.604 7.889 0.923 1.00 90.50 73 VAL A C 1
ATOM 577 O O . VAL A 1 73 ? 8.295 8.888 0.727 1.00 90.50 73 VAL A O 1
ATOM 580 N N . ILE A 1 74 ? 6.366 7.772 0.446 1.00 91.00 74 ILE A N 1
ATOM 581 C CA . ILE A 1 74 ? 5.675 8.805 -0.340 1.00 91.00 74 ILE A CA 1
ATOM 582 C C . ILE A 1 74 ? 4.897 9.741 0.587 1.00 91.00 74 ILE A C 1
ATOM 584 O O . ILE A 1 74 ? 4.851 10.951 0.369 1.00 91.00 74 ILE A O 1
ATOM 588 N N . TYR A 1 75 ? 4.272 9.176 1.618 1.00 91.75 75 TYR A N 1
ATOM 589 C CA . TYR A 1 75 ? 3.468 9.905 2.589 1.00 91.75 75 TYR A CA 1
ATOM 590 C C . TYR A 1 75 ? 3.588 9.249 3.959 1.00 91.75 75 TYR A C 1
ATOM 592 O O . TYR A 1 75 ? 3.536 8.025 4.057 1.00 91.75 75 TYR A O 1
ATOM 600 N N . ASP A 1 76 ? 3.699 10.058 5.008 1.00 92.50 76 ASP A N 1
ATOM 601 C CA . ASP A 1 76 ? 3.679 9.592 6.391 1.00 92.50 76 ASP A CA 1
ATOM 602 C C . ASP A 1 76 ? 3.145 10.702 7.303 1.00 92.50 76 ASP A C 1
ATOM 604 O O . ASP A 1 76 ? 3.654 11.826 7.288 1.00 92.50 76 ASP A O 1
ATOM 608 N N . ASN A 1 77 ? 2.105 10.402 8.080 1.00 89.94 77 ASN A N 1
ATOM 609 C CA . ASN A 1 77 ? 1.563 11.314 9.088 1.00 89.94 77 ASN A CA 1
ATOM 610 C C . ASN A 1 77 ? 2.035 11.002 10.519 1.00 89.94 77 ASN A C 1
ATOM 612 O O . ASN A 1 77 ? 1.591 11.654 11.464 1.00 89.94 77 ASN A O 1
ATOM 616 N N . GLY A 1 78 ? 2.912 10.010 10.685 1.00 87.69 78 GLY A N 1
ATOM 617 C CA . GLY A 1 78 ? 3.492 9.587 11.955 1.00 87.69 78 GLY A CA 1
ATOM 618 C C . GLY A 1 78 ? 2.567 8.757 12.848 1.00 87.69 78 GLY A C 1
ATOM 619 O O . GLY A 1 78 ? 2.986 8.376 13.940 1.00 87.69 78 GLY A O 1
ATOM 620 N N . LYS A 1 79 ? 1.324 8.472 12.430 1.00 86.44 79 LYS A N 1
ATOM 621 C CA . LYS A 1 79 ? 0.386 7.657 13.222 1.00 86.44 79 LYS A CA 1
ATOM 622 C C . LYS A 1 79 ? 0.702 6.158 13.140 1.00 86.44 79 LYS A C 1
ATOM 624 O O . LYS A 1 79 ? 0.554 5.451 14.137 1.00 86.44 79 LYS A O 1
ATOM 629 N N . TRP A 1 80 ? 1.204 5.684 11.993 1.00 86.00 80 TRP A N 1
ATOM 630 C CA . TRP A 1 80 ? 1.455 4.258 11.777 1.00 86.00 80 TRP A CA 1
ATOM 631 C C . TRP A 1 80 ? 2.609 3.733 12.640 1.00 86.00 80 TRP A C 1
ATOM 633 O O . TRP A 1 80 ? 3.789 3.899 12.340 1.00 86.00 80 TRP A O 1
ATOM 643 N N . SER A 1 81 ? 2.253 3.041 13.720 1.00 71.50 81 SER A N 1
ATOM 644 C CA . SER A 1 81 ? 3.193 2.351 14.609 1.00 71.50 81 SER A CA 1
ATOM 645 C C . SER A 1 81 ? 3.387 0.899 14.162 1.00 71.50 81 SER A C 1
ATOM 647 O O . SER A 1 81 ? 2.798 -0.036 14.706 1.00 71.50 81 SER A O 1
ATOM 649 N N . GLY A 1 82 ? 4.192 0.707 13.124 1.00 64.19 82 GLY A N 1
ATOM 650 C CA . GLY A 1 82 ? 4.634 -0.597 12.637 1.00 64.19 82 GLY A CA 1
ATOM 651 C C . GLY A 1 82 ? 6.012 -0.427 12.017 1.00 64.19 82 GLY A C 1
ATOM 652 O O . GLY A 1 82 ? 6.210 0.522 11.265 1.00 64.19 82 GLY A O 1
ATOM 653 N N . SER A 1 83 ? 6.972 -1.282 12.393 1.00 46.59 83 SER A N 1
ATOM 654 C CA . SER A 1 83 ? 8.342 -1.212 11.871 1.00 46.59 83 SER A CA 1
ATOM 655 C C . SER A 1 83 ? 8.290 -1.113 10.354 1.00 46.59 83 SER A C 1
ATOM 657 O O . SER A 1 83 ? 7.610 -1.928 9.732 1.00 46.59 83 SER A O 1
ATOM 659 N N . LEU A 1 84 ? 9.027 -0.155 9.785 1.00 50.16 84 LEU A N 1
ATOM 660 C CA . LEU A 1 84 ? 9.483 -0.224 8.401 1.00 50.16 84 LEU A CA 1
ATOM 661 C C . LEU A 1 84 ? 10.101 -1.614 8.261 1.00 50.16 84 LEU A C 1
ATOM 663 O O . LEU A 1 84 ? 11.150 -1.887 8.854 1.00 50.16 84 LEU A O 1
ATOM 667 N N . VAL A 1 85 ? 9.378 -2.552 7.654 1.00 43.59 85 VAL A N 1
ATOM 668 C CA . VAL A 1 85 ? 9.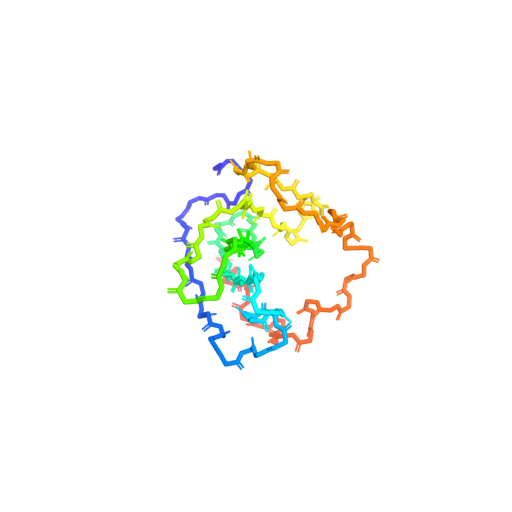907 -3.894 7.470 1.00 43.59 85 VAL A CA 1
ATOM 669 C C . VAL A 1 85 ? 10.949 -3.718 6.385 1.00 43.59 85 VAL A C 1
ATOM 671 O O . VAL A 1 85 ? 10.617 -3.615 5.211 1.00 43.59 85 VAL A O 1
ATOM 674 N N . HIS A 1 86 ? 12.214 -3.633 6.795 1.00 40.28 86 HIS A N 1
ATOM 675 C CA . HIS A 1 86 ? 13.319 -4.021 5.936 1.00 40.28 86 HIS A CA 1
ATOM 676 C C . HIS A 1 86 ? 12.972 -5.446 5.494 1.00 40.28 86 HIS A C 1
ATOM 678 O O . HIS A 1 86 ? 13.013 -6.381 6.300 1.00 40.28 86 HIS A O 1
ATOM 684 N N . LEU A 1 87 ? 12.461 -5.595 4.271 1.00 43.41 87 LEU A N 1
ATOM 685 C CA . LEU A 1 87 ? 12.134 -6.889 3.691 1.00 43.41 87 LEU A CA 1
ATOM 686 C C . LEU A 1 87 ? 13.454 -7.585 3.352 1.00 43.41 87 LEU A C 1
ATOM 688 O O . LEU A 1 87 ? 13.808 -7.762 2.195 1.00 43.41 87 LEU A O 1
ATOM 692 N N . ASP A 1 88 ? 14.169 -8.041 4.380 1.00 36.34 88 ASP A N 1
ATOM 693 C CA . ASP A 1 88 ? 15.396 -8.838 4.262 1.00 36.34 88 ASP A CA 1
ATOM 694 C C . ASP A 1 88 ? 15.138 -10.246 3.680 1.00 36.34 88 ASP A C 1
ATOM 696 O O . ASP A 1 88 ? 16.012 -11.110 3.694 1.00 36.34 88 ASP A O 1
ATOM 700 N N . ASN A 1 89 ? 13.938 -10.529 3.160 1.00 39.91 89 ASN A N 1
ATOM 701 C CA . ASN A 1 89 ? 13.602 -11.824 2.584 1.00 39.91 89 ASN A CA 1
ATOM 702 C C . ASN A 1 89 ? 12.870 -11.697 1.244 1.00 39.91 89 ASN A C 1
ATOM 704 O O . ASN A 1 89 ? 11.645 -11.658 1.162 1.00 39.91 89 ASN A O 1
ATOM 708 N N . SER A 1 90 ? 13.668 -11.804 0.180 1.00 46.66 90 SER A N 1
ATOM 709 C CA . SER A 1 90 ? 13.303 -12.020 -1.233 1.00 46.66 90 SER A CA 1
ATOM 710 C C . SER A 1 90 ? 12.297 -13.172 -1.489 1.00 46.66 90 SER A C 1
ATOM 712 O O . SER A 1 90 ? 11.781 -13.328 -2.597 1.00 46.66 90 SER A O 1
ATOM 714 N N . ASN A 1 91 ? 11.986 -13.994 -0.482 1.00 41.78 91 ASN A N 1
ATOM 715 C CA . ASN A 1 91 ? 11.172 -15.202 -0.632 1.00 41.78 91 ASN A CA 1
ATOM 716 C C . ASN A 1 91 ? 9.650 -14.972 -0.535 1.00 41.78 91 ASN A C 1
ATOM 718 O O . ASN A 1 91 ? 8.891 -15.775 -1.083 1.00 41.78 91 ASN A O 1
ATOM 722 N N . ASP A 1 92 ? 9.184 -13.882 0.086 1.00 41.69 92 ASP A N 1
ATOM 723 C CA . ASP A 1 92 ? 7.739 -13.662 0.276 1.00 41.69 92 ASP A CA 1
ATOM 724 C C . ASP A 1 92 ? 7.049 -13.058 -0.960 1.00 41.69 92 ASP A C 1
ATOM 726 O O . ASP A 1 92 ? 5.874 -13.331 -1.204 1.00 41.69 92 ASP A O 1
ATOM 730 N N . ILE A 1 93 ? 7.779 -12.318 -1.803 1.00 44.88 93 ILE A N 1
ATOM 731 C CA . ILE A 1 93 ? 7.233 -11.730 -3.043 1.00 44.88 93 ILE A CA 1
ATOM 732 C C . ILE A 1 93 ? 7.076 -12.800 -4.136 1.00 44.88 93 ILE A C 1
ATOM 734 O O . ILE A 1 93 ? 6.078 -12.829 -4.856 1.00 44.88 93 ILE A O 1
ATOM 738 N N . ARG A 1 94 ? 8.000 -13.771 -4.197 1.00 41.16 94 ARG A N 1
ATOM 739 C CA . ARG A 1 94 ? 7.964 -14.882 -5.170 1.00 41.16 94 ARG A CA 1
ATOM 740 C C . ARG A 1 94 ? 6.765 -15.819 -5.007 1.00 41.16 94 ARG A C 1
ATOM 742 O O . ARG A 1 94 ? 6.471 -16.591 -5.916 1.00 41.16 94 ARG A O 1
ATOM 749 N N . SER A 1 95 ? 6.091 -15.760 -3.861 1.00 37.06 95 SER A N 1
ATOM 750 C CA . SER A 1 95 ? 4.956 -16.627 -3.541 1.00 37.06 95 SER A CA 1
ATOM 751 C C . SER A 1 95 ? 3.607 -16.047 -3.974 1.00 37.06 95 SER A C 1
ATOM 753 O O . SER A 1 95 ? 2.624 -16.784 -3.987 1.00 37.06 95 SER A O 1
ATOM 755 N N . ILE A 1 96 ? 3.540 -14.756 -4.330 1.00 43.81 96 ILE A N 1
ATOM 756 C CA . ILE A 1 96 ? 2.271 -14.096 -4.671 1.00 43.81 96 ILE A CA 1
ATOM 757 C C . ILE A 1 96 ? 2.023 -14.078 -6.181 1.00 43.81 96 ILE A C 1
ATOM 759 O O . ILE A 1 96 ? 0.867 -14.185 -6.57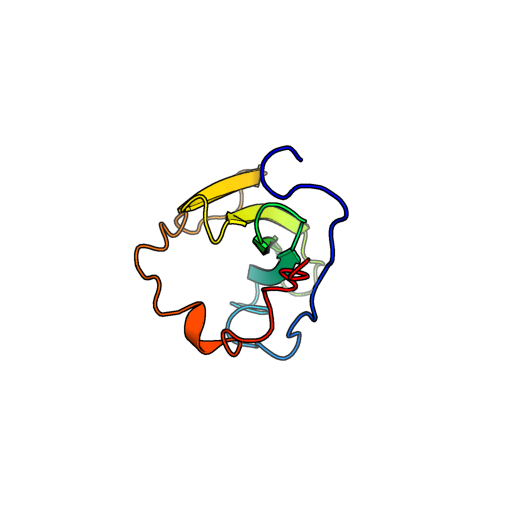5 1.00 43.81 96 ILE A O 1
ATOM 763 N N . MET A 1 97 ? 3.049 -14.058 -7.043 1.00 43.31 97 MET A N 1
ATOM 764 C CA . MET A 1 97 ? 2.850 -14.171 -8.496 1.00 43.31 97 MET A CA 1
ATOM 765 C C . MET A 1 97 ? 3.968 -14.947 -9.194 1.00 43.31 97 MET A C 1
ATOM 767 O O . MET A 1 97 ? 5.149 -14.813 -8.880 1.00 43.31 97 MET A O 1
ATOM 771 N N . SER A 1 98 ? 3.574 -15.777 -10.167 1.00 33.84 98 SER A N 1
ATOM 772 C CA . SER A 1 98 ? 4.503 -16.491 -11.043 1.00 33.84 98 SER A CA 1
ATOM 773 C C . SER A 1 98 ? 5.431 -15.482 -11.716 1.00 33.84 98 SER A C 1
ATOM 775 O O . SER A 1 98 ? 4.963 -14.549 -12.369 1.00 33.84 98 SER A O 1
ATOM 777 N N . SER A 1 99 ? 6.740 -15.706 -11.603 1.00 42.22 99 SER A N 1
ATOM 778 C CA . SER A 1 99 ? 7.830 -14.879 -12.147 1.00 42.22 99 SER A CA 1
ATOM 779 C C . SER A 1 99 ? 7.800 -14.671 -13.675 1.00 42.22 99 SER A C 1
ATOM 781 O O . SER A 1 99 ? 8.732 -14.112 -14.236 1.00 42.22 99 SER A O 1
ATOM 783 N N . ASN A 1 100 ? 6.737 -15.106 -14.354 1.00 40.62 100 ASN A N 1
ATOM 784 C CA . ASN A 1 100 ? 6.517 -14.967 -15.788 1.00 40.62 100 ASN A CA 1
ATOM 785 C C . ASN A 1 100 ? 5.545 -13.832 -16.167 1.00 40.62 100 ASN A C 1
ATOM 787 O O . ASN A 1 100 ? 5.241 -13.697 -17.349 1.00 40.62 100 ASN A O 1
ATOM 791 N N . GLN A 1 101 ? 5.024 -13.043 -15.216 1.00 47.34 101 GLN A N 1
ATOM 792 C CA . GLN A 1 101 ? 4.070 -11.960 -15.529 1.00 47.34 101 GLN A CA 1
ATOM 793 C C . GLN A 1 101 ? 4.627 -10.536 -15.421 1.00 47.34 101 GLN A C 1
ATOM 795 O O . GLN A 1 101 ? 4.031 -9.623 -15.985 1.00 47.34 101 GLN A O 1
ATOM 800 N N . PHE A 1 102 ? 5.799 -10.340 -14.816 1.00 45.78 102 PHE A N 1
ATOM 801 C CA . P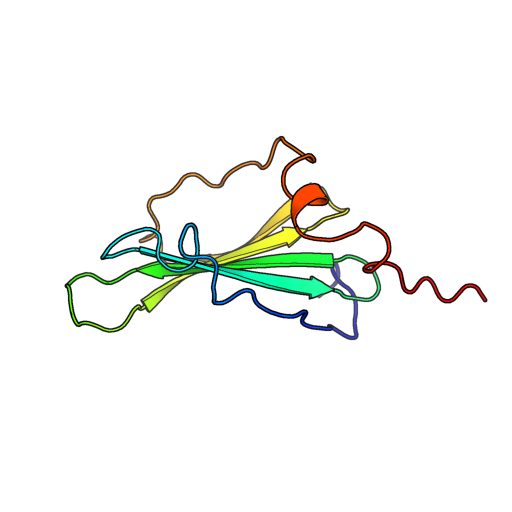HE A 1 102 ? 6.459 -9.033 -14.752 1.00 45.78 102 PHE A CA 1
ATOM 802 C C . PHE A 1 102 ? 7.767 -9.069 -15.528 1.00 45.78 102 PHE A C 1
ATOM 804 O O . PHE A 1 102 ? 8.846 -9.080 -14.959 1.00 45.78 102 PHE A O 1
ATOM 811 N N . CYS A 1 103 ? 7.654 -9.187 -16.848 1.00 44.16 103 CYS A N 1
ATOM 812 C CA . CYS A 1 103 ? 8.715 -8.835 -17.786 1.00 44.16 103 CYS A CA 1
ATOM 813 C C . CYS A 1 103 ? 8.140 -8.892 -19.201 1.00 44.16 103 CYS A C 1
ATOM 815 O O . CYS A 1 103 ? 8.399 -9.814 -19.973 1.00 44.16 103 CYS A O 1
ATOM 817 N N . CYS A 1 104 ? 7.391 -7.865 -19.593 1.00 42.38 104 CYS A N 1
ATOM 818 C CA . CYS A 1 104 ? 7.357 -7.480 -20.999 1.00 42.38 104 CYS A CA 1
ATOM 819 C C . CYS A 1 104 ? 8.670 -6.761 -21.347 1.00 42.38 104 CYS A C 1
ATOM 821 O O . CYS A 1 104 ? 8.677 -5.631 -21.822 1.00 42.38 104 CYS A O 1
ATOM 823 N N . HIS A 1 105 ? 9.799 -7.463 -21.197 1.00 41.25 105 HIS A N 1
ATOM 824 C CA . HIS A 1 105 ? 10.893 -7.248 -22.127 1.00 41.25 105 HIS A CA 1
ATOM 825 C C . HIS A 1 105 ? 10.372 -7.691 -23.491 1.00 41.25 105 HIS A C 1
ATOM 827 O O . HIS A 1 105 ? 10.438 -8.864 -23.866 1.00 41.25 105 HIS A O 1
ATOM 833 N N . PHE A 1 106 ? 9.798 -6.731 -24.216 1.00 38.91 106 PHE A N 1
ATOM 834 C CA . PHE A 1 106 ? 9.718 -6.789 -25.662 1.00 38.91 106 PHE A CA 1
ATOM 835 C C . PHE A 1 106 ? 11.152 -7.011 -26.141 1.00 38.91 106 PHE A C 1
ATOM 837 O O . PHE A 1 106 ? 11.961 -6.090 -26.210 1.00 38.91 106 PHE A O 1
ATOM 844 N N . ARG A 1 107 ? 11.485 -8.278 -26.396 1.00 35.62 107 ARG A N 1
ATOM 845 C CA . ARG A 1 107 ? 12.613 -8.638 -27.239 1.00 35.62 107 ARG A CA 1
ATOM 846 C C . ARG A 1 107 ? 12.367 -7.958 -28.582 1.00 35.62 107 ARG A C 1
ATOM 848 O O . ARG A 1 107 ? 11.522 -8.416 -29.351 1.00 35.62 107 ARG A O 1
ATOM 855 N N . SER A 1 108 ? 13.044 -6.837 -28.800 1.00 35.16 108 SER A N 1
ATOM 856 C CA . SER A 1 108 ? 13.429 -6.417 -30.142 1.00 35.16 108 SER A CA 1
ATOM 857 C C . SER A 1 108 ? 14.566 -7.298 -30.643 1.00 35.16 108 SER A C 1
ATOM 859 O O . SER A 1 108 ? 15.334 -7.825 -29.806 1.00 35.16 108 SER A O 1
#

pLDDT: mean 74.63, std 19.79, range [33.84, 93.88]

Sequence (108 aa):
MEFLGLPLTVGEVDLVDRKRNYIDERKSELRIPICGERDGGIMVVRAERDENGKDFETAQIELELDEAGDNIVIYDNGKWSGSLVHLDNSNDIRSIMSSNQFCCHFRS

Secondary structure (DSSP, 8-state):
-TTT-SS-EE----TT-TTTTTSSSSEEEEEEEEE-SS-EEEEEEEEE-SSTTSPPEEEEEEEEETTT--EEEEEE-S---S-------TTTTTTTS-TTSS------

Foldseek 3Di:
DVQQADDKDKDDWDPVPCVAQDVDQFKGWTWIWMHHPHWTFTWIWIWGDPDRPDDTDTAWIWTCIDPVLDIDTPDHPPPDDDDPPSCPDPPPVCVPDPPPPPDPPVPD

Organism: Wuchereria bancrofti (NCBI:txid6293)

Radius of gyration: 15.08 Å; chains: 1; bounding box: 34×28×47 Å